Protein AF-A0A524HII3-F1 (afdb_monomer)

pLDDT: mean 96.44, std 5.39, range [59.09, 98.88]

Foldseek 3Di:
DDQDDPLVNLQVVLVVVVVVLVVVLVVCVVVVNQLSNQVSQAVNQVSCVPRVVQEDPLQVLLQVLLVVQAFSHKHDDDRGPDDDMDTHGDPVSVVVSQVRSQVSSCVVPVHGDDDDDDDDDDDDDDDDDD

Solvent-accessible surface area (backbone atoms only — not comparable to full-atom values): 7474 Å² total; per-residue (Å²): 135,88,81,63,59,83,66,56,42,36,39,50,49,31,56,57,50,49,56,52,48,51,53,53,38,52,54,24,54,76,70,68,34,56,58,62,30,12,49,51,33,39,52,49,35,52,33,34,39,78,30,54,65,31,53,38,74,69,48,54,49,53,28,52,40,37,36,75,63,57,26,45,12,17,22,71,45,84,89,43,68,51,91,46,66,49,68,47,57,59,76,94,47,43,74,62,34,53,54,52,37,33,47,59,42,26,77,77,67,76,46,72,73,91,83,79,91,84,75,96,71,84,76,94,73,88,83,78,85,127

Mean predicted aligned error: 3.37 Å

Structure (mmCIF, N/CA/C/O backbone):
data_AF-A0A524HII3-F1
#
_entry.id   AF-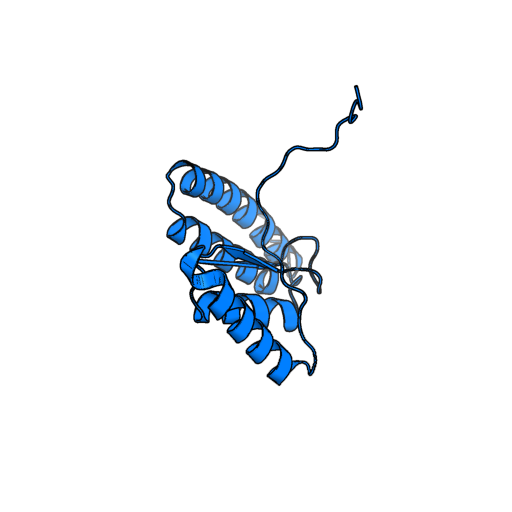A0A524HII3-F1
#
loop_
_atom_site.group_PDB
_atom_site.id
_atom_site.type_symbol
_atom_site.label_atom_id
_atom_site.label_alt_id
_atom_site.label_comp_id
_atom_site.label_asym_id
_atom_site.label_entity_id
_atom_site.label_seq_id
_atom_site.pdbx_PDB_ins_code
_atom_site.Cartn_x
_atom_site.Cartn_y
_atom_site.Cartn_z
_atom_site.occupancy
_atom_site.B_iso_or_equiv
_atom_site.auth_seq_id
_atom_site.auth_comp_id
_atom_site.auth_asym_id
_atom_site.auth_atom_id
_atom_site.pdbx_PDB_model_num
ATOM 1 N N . MET A 1 1 ? 18.397 4.681 -28.638 1.00 59.09 1 MET A N 1
ATOM 2 C CA . MET A 1 1 ? 18.039 4.512 -27.211 1.00 59.09 1 MET A CA 1
ATOM 3 C C . MET A 1 1 ? 17.969 3.016 -26.923 1.00 59.09 1 MET A C 1
ATOM 5 O O . MET A 1 1 ? 17.272 2.325 -27.653 1.00 59.09 1 MET A O 1
ATOM 9 N N . ARG A 1 2 ? 18.759 2.487 -25.979 1.00 79.44 2 ARG A N 1
ATOM 10 C CA . ARG A 1 2 ? 18.833 1.037 -25.709 1.00 79.44 2 ARG A CA 1
ATOM 11 C C . ARG A 1 2 ? 17.748 0.668 -24.692 1.00 79.44 2 ARG A C 1
ATOM 13 O O . ARG A 1 2 ? 17.728 1.237 -23.607 1.00 79.44 2 ARG A O 1
ATOM 20 N N . VAL A 1 3 ? 16.836 -0.233 -25.054 1.00 86.00 3 VAL A N 1
ATOM 21 C CA . VAL A 1 3 ? 15.764 -0.713 -24.165 1.00 86.00 3 VAL A CA 1
ATOM 22 C C . VAL A 1 3 ? 16.325 -1.817 -23.269 1.00 86.00 3 VAL A C 1
ATOM 24 O O . VAL A 1 3 ? 17.008 -2.718 -23.756 1.00 86.00 3 VAL A O 1
ATOM 27 N N . LEU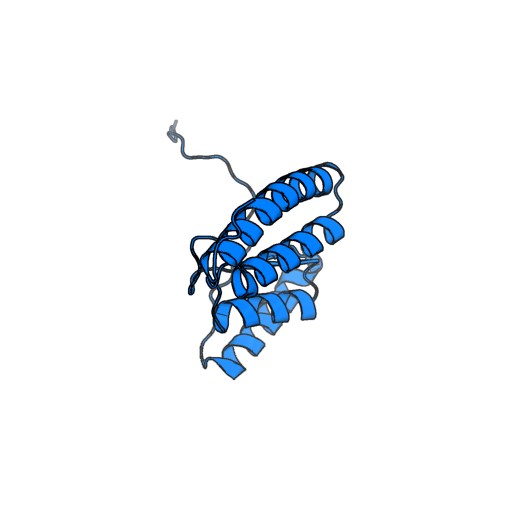 A 1 4 ? 16.070 -1.738 -21.961 1.00 94.44 4 LEU A N 1
ATOM 28 C CA . LEU A 1 4 ? 16.446 -2.797 -21.022 1.00 94.44 4 LEU A CA 1
ATOM 29 C C . LEU A 1 4 ? 15.561 -4.039 -21.244 1.00 94.44 4 LEU A C 1
ATOM 31 O O . LEU A 1 4 ? 14.356 -3.889 -21.451 1.00 94.44 4 LEU A O 1
ATOM 35 N N . PRO A 1 5 ? 16.108 -5.265 -21.180 1.00 96.06 5 PRO A N 1
ATOM 36 C CA . PRO A 1 5 ? 15.288 -6.470 -21.226 1.00 96.06 5 PRO A CA 1
ATOM 37 C C . PRO A 1 5 ? 14.496 -6.650 -19.922 1.00 96.06 5 PRO A C 1
ATOM 39 O O . PRO A 1 5 ? 14.834 -6.078 -18.882 1.00 96.06 5 PRO A O 1
ATOM 42 N N . ALA A 1 6 ? 13.448 -7.474 -19.963 1.00 93.56 6 ALA A N 1
ATOM 43 C CA . ALA A 1 6 ? 12.774 -7.925 -18.749 1.00 93.56 6 ALA A CA 1
ATOM 44 C C . ALA A 1 6 ? 13.726 -8.797 -17.892 1.00 93.56 6 ALA A C 1
ATOM 46 O O . ALA A 1 6 ? 14.566 -9.501 -18.454 1.00 93.56 6 ALA A O 1
ATOM 47 N N . PRO A 1 7 ? 13.619 -8.759 -16.549 1.00 95.62 7 PRO A N 1
ATOM 48 C CA . PRO A 1 7 ? 12.644 -7.990 -15.769 1.00 95.62 7 PRO A CA 1
ATOM 49 C C . PRO A 1 7 ? 13.039 -6.519 -15.548 1.00 95.62 7 PRO A C 1
ATOM 51 O O . PRO A 1 7 ? 12.235 -5.746 -15.034 1.00 95.62 7 PRO A O 1
ATOM 54 N N . TRP A 1 8 ? 14.246 -6.098 -15.935 1.00 97.19 8 TRP A N 1
ATOM 55 C CA . TRP A 1 8 ? 14.806 -4.784 -15.593 1.00 97.19 8 TRP A CA 1
ATOM 56 C C . TRP A 1 8 ? 13.986 -3.604 -16.117 1.00 97.19 8 TRP A C 1
ATOM 58 O O . TRP A 1 8 ? 13.805 -2.626 -15.396 1.00 97.19 8 TRP A O 1
ATOM 68 N N . SER A 1 9 ? 13.431 -3.700 -17.326 1.00 97.06 9 SER A N 1
ATOM 69 C CA . SER A 1 9 ? 12.524 -2.669 -17.852 1.00 97.06 9 SER A CA 1
ATOM 70 C C . SER A 1 9 ? 11.263 -2.486 -17.005 1.00 97.06 9 SER A C 1
ATOM 72 O O . SER A 1 9 ? 10.837 -1.351 -16.796 1.00 97.06 9 SER A O 1
ATOM 74 N N . LEU A 1 10 ? 10.698 -3.571 -16.470 1.00 97.88 10 LEU A N 1
ATOM 75 C CA . LEU A 1 10 ? 9.538 -3.521 -15.576 1.00 97.88 10 LEU A CA 1
ATOM 76 C C . LEU A 1 10 ? 9.913 -2.907 -14.225 1.00 97.88 10 LEU A C 1
ATOM 78 O O . LEU A 1 10 ? 9.208 -2.027 -13.737 1.00 97.88 10 LEU A O 1
ATOM 82 N N . ARG A 1 11 ? 11.071 -3.286 -13.665 1.00 97.62 11 ARG A N 1
ATOM 83 C CA . ARG A 1 11 ? 11.562 -2.700 -12.406 1.00 97.62 11 ARG A CA 1
ATOM 84 C C . ARG A 1 11 ? 11.786 -1.192 -12.538 1.00 97.62 11 ARG A C 1
ATOM 86 O O . ARG A 1 11 ? 11.377 -0.436 -11.663 1.00 97.62 11 ARG A O 1
ATOM 93 N N . VAL A 1 12 ? 12.366 -0.739 -13.652 1.00 97.62 12 VAL A N 1
ATOM 94 C CA . VAL A 1 12 ? 12.533 0.697 -13.934 1.00 97.62 12 VAL A CA 1
ATOM 95 C C . VAL A 1 12 ? 11.181 1.392 -14.100 1.00 97.62 12 VAL A C 1
ATOM 97 O O . VAL A 1 12 ? 10.990 2.468 -13.533 1.00 97.62 12 VAL A O 1
ATOM 100 N N . ARG A 1 13 ? 10.226 0.777 -14.815 1.00 97.62 13 ARG A N 1
ATOM 101 C CA . ARG A 1 13 ? 8.862 1.314 -14.942 1.00 97.62 13 ARG A CA 1
ATOM 102 C C . ARG A 1 13 ? 8.216 1.520 -13.574 1.00 97.62 13 ARG A C 1
ATOM 104 O O . ARG A 1 13 ? 7.692 2.605 -13.336 1.00 97.62 13 ARG A O 1
ATOM 111 N N . HIS A 1 14 ? 8.308 0.531 -12.680 1.00 98.25 14 HIS A N 1
ATOM 112 C CA . HIS A 1 14 ? 7.815 0.654 -11.310 1.00 98.25 14 HIS A CA 1
ATOM 113 C C . HIS A 1 14 ? 8.436 1.856 -10.601 1.00 98.25 14 HIS A C 1
ATOM 115 O O . HIS A 1 14 ? 7.703 2.725 -10.152 1.00 98.25 14 HIS A O 1
ATOM 121 N N . VAL A 1 15 ? 9.769 1.945 -10.541 1.00 98.25 15 VAL A N 1
ATOM 122 C CA . VAL A 1 15 ? 10.471 2.999 -9.784 1.00 98.25 15 VAL A CA 1
ATOM 123 C C . VAL A 1 15 ? 10.106 4.401 -10.282 1.00 98.25 15 VAL A C 1
ATOM 125 O O . VAL A 1 15 ? 9.828 5.299 -9.482 1.00 98.25 15 VAL A O 1
ATOM 128 N N . VAL A 1 16 ? 10.070 4.596 -11.602 1.00 98.31 16 VAL A N 1
ATOM 129 C CA . VAL A 1 16 ? 9.709 5.889 -12.202 1.00 98.31 16 VAL A CA 1
ATOM 130 C C . VAL A 1 16 ? 8.248 6.233 -11.909 1.00 98.31 16 VAL A C 1
ATOM 132 O O . VAL A 1 16 ? 7.959 7.343 -11.456 1.00 98.31 16 VAL A O 1
ATOM 135 N N . ALA A 1 17 ? 7.331 5.286 -12.123 1.00 98.44 17 ALA A N 1
ATOM 136 C CA . ALA A 1 17 ? 5.908 5.505 -11.891 1.00 98.44 17 ALA A CA 1
ATOM 137 C C . ALA A 1 17 ? 5.588 5.700 -10.400 1.00 98.44 17 ALA A C 1
ATOM 139 O O . ALA A 1 17 ? 4.778 6.554 -10.058 1.00 98.44 17 ALA A O 1
ATOM 140 N N . GLU A 1 18 ? 6.264 4.980 -9.504 1.00 98.56 18 GLU A N 1
ATOM 141 C CA . GLU A 1 18 ? 6.091 5.101 -8.055 1.00 98.56 18 GLU A CA 1
ATOM 142 C C . GLU A 1 18 ? 6.575 6.463 -7.552 1.00 98.56 18 GLU A C 1
ATOM 144 O O . GLU A 1 18 ? 5.918 7.089 -6.720 1.00 98.56 18 GLU A O 1
ATOM 149 N N . THR A 1 19 ? 7.669 6.985 -8.115 1.00 98.62 19 THR A N 1
ATOM 150 C CA . THR A 1 19 ? 8.142 8.346 -7.817 1.00 98.62 19 THR A CA 1
ATOM 151 C C . THR A 1 19 ? 7.095 9.395 -8.208 1.00 98.62 19 THR A C 1
ATOM 153 O O . THR A 1 19 ? 6.845 10.335 -7.452 1.00 98.62 19 THR A O 1
ATOM 156 N N . ALA A 1 20 ? 6.455 9.241 -9.371 1.00 98.62 20 ALA A N 1
ATOM 157 C CA . ALA A 1 20 ? 5.376 10.129 -9.803 1.00 98.62 20 ALA A CA 1
ATOM 158 C C . ALA A 1 20 ? 4.119 9.979 -8.925 1.00 98.62 20 ALA A C 1
ATOM 160 O O . ALA A 1 20 ? 3.598 10.981 -8.434 1.00 98.62 20 ALA A O 1
ATOM 161 N N . ARG A 1 21 ? 3.685 8.742 -8.648 1.00 98.62 21 ARG A N 1
ATOM 162 C CA . ARG A 1 21 ? 2.561 8.448 -7.745 1.00 98.62 21 ARG A CA 1
ATOM 163 C C . ARG A 1 21 ? 2.773 9.010 -6.349 1.00 98.62 21 ARG A C 1
ATOM 165 O O . ARG A 1 21 ? 1.826 9.518 -5.770 1.00 98.62 21 ARG A O 1
ATOM 172 N N . THR A 1 22 ? 3.996 8.973 -5.823 1.00 98.62 22 THR A N 1
ATOM 173 C CA . THR A 1 22 ? 4.314 9.531 -4.499 1.00 98.62 22 THR A CA 1
ATOM 174 C C . THR A 1 22 ? 4.062 11.038 -4.451 1.00 98.62 22 THR A C 1
ATOM 176 O O . THR A 1 22 ? 3.492 11.531 -3.480 1.00 98.62 22 THR A O 1
ATOM 179 N N . ARG A 1 23 ? 4.431 11.775 -5.509 1.00 98.69 23 ARG A N 1
ATOM 180 C CA . ARG A 1 23 ? 4.138 13.216 -5.599 1.00 98.69 23 ARG A CA 1
ATOM 181 C C . ARG A 1 23 ? 2.636 13.472 -5.653 1.00 98.69 23 ARG A C 1
ATOM 183 O O . ARG A 1 23 ? 2.127 14.261 -4.86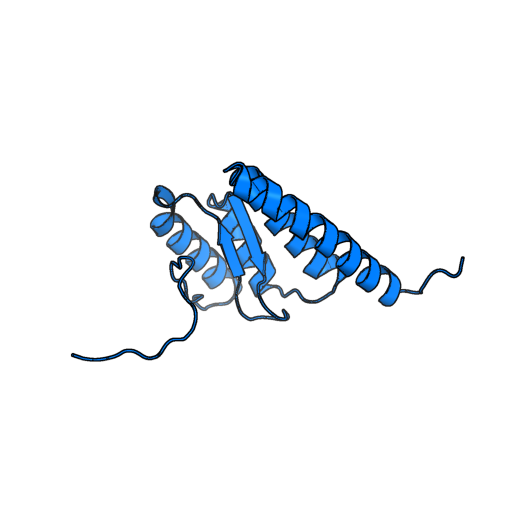7 1.00 98.69 23 ARG A O 1
ATOM 190 N N . LEU A 1 24 ? 1.927 12.734 -6.505 1.00 98.62 24 LEU A N 1
ATOM 191 C CA . LEU A 1 24 ? 0.478 12.862 -6.622 1.00 98.62 24 LEU A CA 1
ATOM 192 C C . LEU A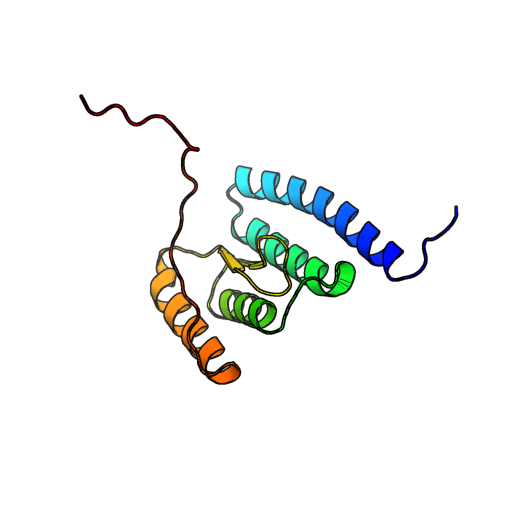 1 24 ? -0.237 12.479 -5.316 1.00 98.62 24 LEU A C 1
ATOM 194 O O . LEU A 1 24 ? -1.188 13.137 -4.919 1.00 98.62 24 LEU A O 1
ATOM 198 N N . ALA A 1 25 ? 0.242 11.461 -4.600 1.00 98.62 25 ALA A N 1
ATOM 199 C CA . ALA A 1 25 ? -0.292 11.070 -3.300 1.00 98.62 25 ALA A CA 1
ATOM 200 C C . ALA A 1 25 ? -0.144 12.196 -2.266 1.00 98.62 25 ALA A C 1
ATOM 202 O O . ALA A 1 25 ? -1.085 12.458 -1.519 1.00 98.62 25 ALA A O 1
ATOM 203 N N . ALA A 1 26 ? 0.993 12.900 -2.258 1.00 98.62 26 ALA A N 1
ATOM 204 C CA . ALA A 1 26 ? 1.190 14.068 -1.402 1.00 98.62 26 ALA A CA 1
ATOM 205 C C . ALA A 1 26 ? 0.217 15.210 -1.751 1.00 98.62 26 ALA A C 1
ATOM 207 O O . ALA A 1 26 ? -0.361 15.810 -0.848 1.00 98.62 26 ALA A O 1
ATOM 208 N N . GLU A 1 27 ? -0.019 15.469 -3.041 1.00 98.69 27 GLU A N 1
ATOM 209 C CA . GLU A 1 27 ? -1.002 16.464 -3.499 1.00 98.69 27 GLU A CA 1
ATOM 210 C C . GLU A 1 27 ? -2.429 16.106 -3.054 1.00 98.69 27 GLU A C 1
ATOM 212 O O . GLU A 1 27 ? -3.143 16.953 -2.518 1.00 98.69 27 GLU A O 1
ATOM 217 N N . ARG A 1 28 ? -2.838 14.839 -3.214 1.00 98.56 28 ARG A N 1
ATOM 218 C CA . ARG A 1 28 ? -4.163 14.348 -2.789 1.00 98.56 28 ARG A CA 1
ATOM 219 C C . ARG A 1 28 ? -4.346 14.450 -1.283 1.00 98.56 28 ARG A C 1
ATOM 221 O O . ARG A 1 28 ? -5.383 14.923 -0.824 1.00 98.56 28 ARG A O 1
ATOM 228 N N . LEU A 1 29 ? -3.323 14.062 -0.523 1.00 97.94 29 LEU A N 1
ATOM 229 C CA . LEU A 1 29 ? -3.333 14.172 0.930 1.00 97.94 29 LEU A CA 1
ATOM 230 C C . LEU A 1 29 ? -3.465 15.634 1.378 1.00 97.94 29 LEU A C 1
ATOM 232 O O . LEU A 1 29 ? -4.295 15.928 2.233 1.00 97.94 29 LEU A O 1
ATOM 236 N N . ALA A 1 30 ? -2.704 16.551 0.774 1.00 98.38 30 ALA A N 1
ATOM 237 C CA . ALA A 1 30 ? -2.776 17.980 1.083 1.00 98.38 30 ALA A CA 1
ATOM 238 C C . ALA A 1 30 ? -4.148 18.595 0.750 1.00 98.38 30 ALA A C 1
ATOM 240 O O . ALA A 1 30 ? -4.593 19.512 1.436 1.00 98.38 30 ALA A O 1
ATOM 241 N N . ALA A 1 31 ? -4.831 18.073 -0.271 1.00 98.44 31 ALA A N 1
ATOM 242 C CA . ALA A 1 31 ? -6.178 18.489 -0.655 1.00 98.44 31 ALA A CA 1
ATOM 243 C C . ALA A 1 31 ? -7.304 17.833 0.174 1.00 98.44 31 ALA A C 1
ATOM 245 O O . ALA A 1 31 ? -8.472 18.148 -0.043 1.00 98.44 31 ALA A O 1
ATOM 246 N N . GLY A 1 32 ? -6.989 16.908 1.090 1.00 98.06 32 GLY A N 1
ATOM 247 C CA . GLY A 1 32 ? -7.994 16.129 1.825 1.00 98.06 32 GLY A CA 1
ATOM 248 C C . GLY A 1 32 ? -8.737 15.089 0.971 1.00 98.06 32 GLY A C 1
ATOM 249 O O . GLY A 1 32 ? -9.758 14.554 1.399 1.00 98.06 32 GLY A O 1
ATOM 250 N N . ASP A 1 33 ? -8.234 14.776 -0.226 1.00 98.50 33 ASP A N 1
ATOM 251 C CA . ASP A 1 33 ? -8.823 13.810 -1.159 1.00 98.50 33 ASP A CA 1
ATOM 252 C C . ASP A 1 33 ? -8.401 12.376 -0.795 1.00 98.50 33 ASP A C 1
ATOM 254 O O . ASP A 1 33 ? -7.534 11.763 -1.426 1.00 98.50 33 ASP A O 1
ATOM 258 N N . LEU A 1 34 ? -9.002 11.842 0.273 1.00 97.88 34 LEU A N 1
ATOM 259 C CA . LEU A 1 34 ? -8.738 10.483 0.758 1.00 97.88 34 LEU A CA 1
ATOM 260 C C . LEU A 1 34 ? -9.152 9.382 -0.242 1.00 97.88 34 LEU A C 1
ATOM 262 O O . LEU A 1 34 ? -8.375 8.438 -0.408 1.00 97.88 34 LEU A O 1
ATOM 266 N N . PRO A 1 35 ? -10.289 9.479 -0.965 1.00 98.19 35 PRO A N 1
ATOM 267 C CA . PRO A 1 35 ? -10.614 8.543 -2.047 1.00 98.19 35 PRO A CA 1
ATOM 268 C C . PRO A 1 35 ? -9.575 8.540 -3.179 1.00 98.19 35 PRO A C 1
ATOM 270 O O . PRO A 1 35 ? -9.164 7.475 -3.654 1.00 98.19 35 PRO A O 1
ATOM 273 N N . GLY A 1 36 ? -9.108 9.723 -3.591 1.00 98.56 36 GLY A N 1
ATOM 274 C CA . GLY A 1 36 ? -8.061 9.867 -4.597 1.00 98.56 36 GLY A CA 1
ATOM 275 C C . GLY A 1 36 ? -6.722 9.299 -4.128 1.00 98.56 36 GLY A C 1
ATOM 276 O O . GLY A 1 36 ? -6.077 8.558 -4.870 1.00 98.56 36 GLY A O 1
ATOM 277 N N . LEU A 1 37 ? -6.330 9.562 -2.876 1.00 98.75 37 LEU A N 1
ATOM 278 C CA . LEU A 1 37 ? -5.153 8.945 -2.260 1.00 98.75 37 LEU A CA 1
ATOM 279 C C . 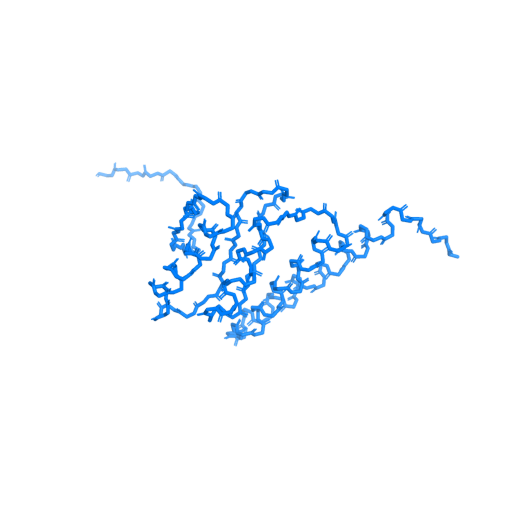LEU A 1 37 ? -5.271 7.414 -2.226 1.00 98.75 37 LEU A C 1
ATOM 281 O O . LEU A 1 37 ? -4.337 6.716 -2.617 1.00 98.75 37 LEU A O 1
ATOM 285 N N . GLY A 1 38 ? -6.423 6.888 -1.809 1.00 98.69 38 GLY A N 1
ATOM 286 C CA . GLY A 1 38 ? -6.692 5.453 -1.763 1.00 98.69 38 GLY A CA 1
ATOM 287 C C . GLY A 1 38 ? -6.529 4.771 -3.124 1.00 98.69 38 GLY A C 1
ATOM 288 O O . GLY A 1 38 ? -5.868 3.735 -3.230 1.00 98.69 38 GLY A O 1
ATOM 289 N N . SER A 1 39 ? -7.016 5.405 -4.190 1.00 98.62 39 SER A N 1
ATOM 290 C CA . SER A 1 39 ? -6.849 4.904 -5.560 1.00 98.62 39 SER A CA 1
ATOM 291 C C . SER A 1 39 ? -5.370 4.747 -5.949 1.00 98.62 39 SER A C 1
ATOM 293 O O . SER A 1 39 ? -4.993 3.744 -6.560 1.00 98.62 39 SER A O 1
ATOM 295 N N . LEU A 1 40 ? -4.509 5.682 -5.529 1.00 98.81 40 LEU A N 1
ATOM 296 C CA . LEU A 1 40 ? -3.062 5.621 -5.773 1.00 98.81 40 LEU A CA 1
ATOM 297 C C . LEU A 1 40 ? -2.369 4.522 -4.962 1.00 98.81 40 LEU A C 1
ATOM 299 O O . LEU A 1 40 ? -1.416 3.921 -5.457 1.00 98.81 40 LEU A O 1
ATOM 303 N N . LEU A 1 41 ? -2.843 4.227 -3.745 1.00 98.81 41 LEU A N 1
ATOM 304 C CA . LEU A 1 41 ? -2.334 3.102 -2.952 1.00 98.81 41 LEU A CA 1
ATOM 305 C C . LEU A 1 41 ? -2.559 1.777 -3.692 1.00 98.81 41 LEU A C 1
ATOM 307 O O . LEU A 1 41 ? -1.620 0.993 -3.851 1.00 98.81 41 LEU A O 1
ATOM 311 N N . VAL A 1 42 ? -3.772 1.569 -4.210 1.00 98.88 42 VAL A N 1
ATOM 312 C CA . VAL A 1 42 ? -4.127 0.357 -4.965 1.00 98.88 42 VAL A CA 1
ATOM 313 C C . VAL A 1 42 ? -3.330 0.267 -6.269 1.00 98.88 42 VAL A C 1
ATOM 315 O O . VAL A 1 42 ? -2.841 -0.808 -6.619 1.00 98.88 42 VAL A O 1
ATOM 318 N N . GLU A 1 43 ? -3.145 1.380 -6.984 1.00 98.69 43 GLU A N 1
ATOM 319 C CA . GLU A 1 43 ? -2.299 1.416 -8.185 1.00 98.69 43 GLU A CA 1
ATOM 320 C C . GLU A 1 43 ? -0.835 1.070 -7.867 1.00 98.69 43 GLU A C 1
ATOM 322 O O . GLU A 1 43 ? -0.224 0.245 -8.553 1.00 98.69 43 GLU A O 1
ATOM 327 N N . GLY A 1 44 ? -0.286 1.642 -6.791 1.00 98.62 44 GLY A N 1
ATOM 328 C CA . GLY A 1 44 ? 1.060 1.335 -6.310 1.00 98.62 44 GLY A CA 1
ATOM 329 C C . GLY A 1 44 ? 1.219 -0.144 -5.958 1.00 98.62 44 GLY A C 1
ATOM 330 O O . GLY A 1 44 ? 2.191 -0.771 -6.372 1.00 98.62 44 GLY A O 1
ATOM 331 N N . HIS A 1 45 ? 0.235 -0.742 -5.279 1.00 98.75 45 HIS A N 1
ATOM 332 C CA . HIS A 1 45 ? 0.241 -2.172 -4.966 1.00 98.75 45 HIS A CA 1
ATOM 333 C C . HIS A 1 45 ? 0.198 -3.059 -6.217 1.00 98.75 45 HIS A C 1
ATOM 335 O O . HIS A 1 45 ? 1.005 -3.981 -6.340 1.00 98.75 45 HIS A O 1
ATOM 341 N N . ARG A 1 46 ? -0.655 -2.739 -7.200 1.00 98.69 46 ARG A N 1
ATOM 342 C CA . ARG A 1 46 ? -0.664 -3.445 -8.494 1.00 98.69 46 ARG A CA 1
ATOM 343 C C . ARG A 1 46 ? 0.694 -3.364 -9.188 1.00 98.69 46 ARG A C 1
ATOM 345 O O . ARG A 1 46 ? 1.155 -4.359 -9.738 1.00 98.69 46 ARG A O 1
ATOM 352 N N . SER A 1 47 ? 1.355 -2.207 -9.132 1.00 98.62 47 SER A N 1
ATOM 353 C CA . SER A 1 47 ? 2.706 -2.036 -9.676 1.00 98.62 47 SER A CA 1
ATOM 354 C C . SER A 1 47 ? 3.752 -2.841 -8.887 1.00 98.62 47 SER A C 1
ATOM 356 O O . SER A 1 47 ? 4.626 -3.447 -9.501 1.00 98.62 47 SER A O 1
ATOM 358 N N . LEU A 1 48 ? 3.650 -2.937 -7.556 1.00 98.56 48 LEU A N 1
ATOM 359 C CA . LEU A 1 48 ? 4.524 -3.803 -6.750 1.00 98.56 48 LEU A CA 1
ATOM 360 C C . LEU A 1 48 ? 4.409 -5.278 -7.162 1.00 98.56 48 LEU A C 1
ATOM 362 O O . LEU A 1 48 ? 5.425 -5.962 -7.256 1.00 98.56 48 LEU A O 1
ATOM 366 N N . GLY A 1 49 ? 3.204 -5.762 -7.466 1.00 98.06 49 GLY A N 1
ATOM 367 C CA . GLY A 1 49 ? 2.988 -7.118 -7.978 1.00 98.06 49 GLY A CA 1
ATOM 368 C C . GLY A 1 49 ? 3.465 -7.295 -9.422 1.00 98.06 49 GLY A C 1
ATOM 369 O O . GLY A 1 49 ? 4.377 -8.076 -9.690 1.00 98.06 49 GLY A O 1
ATOM 370 N N . ALA A 1 50 ? 2.873 -6.548 -10.355 1.00 97.94 50 ALA A N 1
ATOM 371 C CA . ALA A 1 50 ? 3.070 -6.745 -11.791 1.00 97.94 50 ALA A CA 1
ATOM 372 C C . ALA A 1 50 ? 4.439 -6.260 -12.293 1.00 97.94 50 ALA A C 1
ATOM 374 O O . ALA A 1 50 ? 5.082 -6.929 -13.104 1.00 97.94 50 ALA A O 1
ATOM 375 N N . ASP A 1 51 ? 4.901 -5.106 -11.805 1.00 98.19 51 ASP A N 1
ATOM 376 C CA . ASP A 1 51 ? 6.105 -4.455 -12.322 1.00 98.19 51 ASP A CA 1
ATOM 377 C C . ASP A 1 51 ? 7.323 -4.715 -11.454 1.00 98.19 51 ASP A C 1
ATOM 379 O O . ASP A 1 51 ? 8.412 -4.871 -12.003 1.00 98.19 51 ASP A O 1
ATOM 383 N N . TYR A 1 52 ? 7.166 -4.778 -10.128 1.00 98.19 52 TYR A N 1
ATOM 384 C CA . TYR A 1 52 ? 8.272 -4.978 -9.1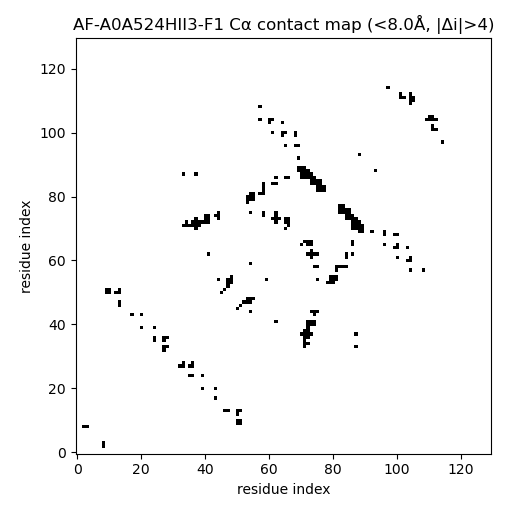85 1.00 98.19 52 TYR A CA 1
ATOM 385 C C . TYR A 1 52 ? 8.426 -6.423 -8.692 1.00 98.19 52 TYR A C 1
ATOM 387 O O . TYR A 1 52 ? 9.520 -6.820 -8.295 1.00 98.19 52 TYR A O 1
ATOM 395 N N . GLY A 1 53 ? 7.383 -7.248 -8.813 1.00 97.81 53 GLY A N 1
ATOM 396 C CA . GLY A 1 53 ? 7.399 -8.654 -8.411 1.00 97.81 53 GLY A CA 1
ATOM 397 C C . GLY A 1 53 ? 7.646 -8.876 -6.919 1.00 97.81 53 GLY A C 1
ATOM 398 O O . GLY A 1 53 ? 8.256 -9.885 -6.570 1.00 97.81 53 GLY A O 1
ATOM 399 N N . SER A 1 54 ? 7.225 -7.938 -6.065 1.00 97.88 54 SER A N 1
ATOM 400 C CA . SER A 1 54 ? 7.426 -7.988 -4.610 1.00 97.88 54 SER A CA 1
ATOM 401 C C . SER A 1 54 ? 6.148 -8.204 -3.803 1.00 97.88 54 SER A C 1
ATOM 403 O O . SER A 1 54 ? 6.169 -8.045 -2.585 1.00 97.88 54 SER A O 1
ATOM 405 N N . SER A 1 55 ? 5.027 -8.541 -4.444 1.00 98.19 55 SER A N 1
ATOM 406 C CA . SER A 1 55 ? 3.807 -8.920 -3.718 1.00 98.19 55 SER A CA 1
ATOM 407 C C . SER A 1 55 ? 3.803 -10.402 -3.321 1.00 98.19 55 SER A C 1
ATOM 409 O O . SER A 1 55 ? 4.726 -11.154 -3.642 1.00 98.19 55 SER A O 1
ATOM 411 N N . CYS A 1 56 ? 2.760 -10.819 -2.608 1.00 98.25 56 CYS A N 1
ATOM 412 C CA . CYS A 1 56 ? 2.446 -12.212 -2.307 1.00 98.25 56 CYS A CA 1
ATOM 413 C C . CYS A 1 56 ? 0.927 -12.389 -2.163 1.00 98.25 56 CYS A C 1
ATOM 415 O O . CYS A 1 56 ? 0.208 -11.409 -1.962 1.00 98.25 56 CYS A O 1
ATOM 417 N N . ALA A 1 57 ? 0.451 -13.637 -2.210 1.00 98.44 57 ALA A N 1
ATOM 418 C CA . ALA A 1 57 ? -0.978 -13.948 -2.164 1.00 98.44 57 ALA A CA 1
ATOM 419 C C . ALA A 1 57 ? -1.665 -13.397 -0.902 1.00 98.44 57 ALA A C 1
ATOM 421 O O . ALA A 1 57 ? -2.796 -12.922 -0.968 1.00 98.44 57 ALA A O 1
ATOM 422 N N . GLU A 1 58 ? -0.979 -13.419 0.244 1.00 98.56 58 GLU A N 1
ATOM 423 C CA . GLU A 1 58 ? -1.482 -12.846 1.492 1.00 98.56 58 GLU A CA 1
ATOM 424 C C . GLU A 1 58 ? -1.694 -11.334 1.387 1.00 98.56 58 GLU A C 1
ATOM 426 O O . GLU A 1 58 ? -2.734 -10.829 1.805 1.00 98.56 58 GLU A O 1
ATOM 431 N N . ALA A 1 59 ? -0.721 -10.606 0.834 1.00 98.56 59 ALA A N 1
ATOM 432 C CA . ALA A 1 59 ? -0.814 -9.158 0.682 1.00 98.56 59 ALA A CA 1
ATOM 433 C C . ALA A 1 59 ? -1.879 -8.773 -0.354 1.00 98.56 59 ALA A C 1
ATOM 435 O O . ALA A 1 59 ? -2.651 -7.848 -0.105 1.00 98.56 59 ALA A O 1
ATOM 436 N N . ASP A 1 60 ? -1.949 -9.508 -1.466 1.00 98.69 60 ASP A N 1
ATOM 437 C CA . ASP A 1 60 ? -2.942 -9.297 -2.521 1.00 98.69 60 ASP A CA 1
ATOM 438 C C . ASP A 1 60 ? -4.367 -9.474 -1.968 1.00 98.69 60 ASP A C 1
ATOM 440 O O . ASP A 1 60 ? -5.218 -8.602 -2.162 1.00 98.69 60 ASP A O 1
ATOM 444 N N . LEU A 1 61 ? -4.608 -10.542 -1.190 1.00 98.75 61 LEU A N 1
ATOM 445 C CA . LEU A 1 61 ? -5.902 -10.780 -0.547 1.00 98.75 61 LEU A CA 1
ATOM 446 C C . LEU A 1 61 ? -6.255 -9.675 0.452 1.00 98.75 61 LEU A C 1
ATOM 448 O O . LEU A 1 61 ? -7.384 -9.190 0.453 1.00 98.75 61 LEU A O 1
ATOM 452 N N . LEU A 1 62 ? -5.307 -9.266 1.301 1.00 98.69 62 LEU A N 1
ATOM 453 C CA . LEU A 1 62 ? -5.548 -8.204 2.280 1.00 98.69 62 LEU A CA 1
ATOM 454 C C . LEU A 1 62 ? -5.897 -6.879 1.596 1.00 98.69 62 LEU A C 1
ATOM 456 O O . LEU A 1 62 ? -6.797 -6.180 2.061 1.00 98.69 62 LEU A O 1
ATOM 460 N N . VAL A 1 63 ? -5.225 -6.532 0.493 1.00 98.75 63 VAL A N 1
ATOM 461 C CA . VAL A 1 63 ? -5.531 -5.316 -0.272 1.00 98.75 63 VAL A CA 1
ATOM 462 C C . VAL A 1 63 ? -6.907 -5.404 -0.923 1.00 98.75 63 VAL A C 1
ATOM 464 O O . VAL A 1 63 ? -7.703 -4.476 -0.776 1.00 98.75 63 VAL A O 1
ATOM 467 N N . GLU A 1 64 ? -7.208 -6.507 -1.609 1.00 98.69 64 GLU A N 1
ATOM 468 C CA . GLU A 1 64 ? -8.498 -6.694 -2.276 1.00 98.69 64 GLU A CA 1
ATOM 469 C C . GLU A 1 64 ? -9.656 -6.676 -1.274 1.00 98.69 64 GLU A C 1
ATOM 471 O O . GLU A 1 64 ? -10.619 -5.928 -1.452 1.00 98.69 64 GLU A O 1
ATOM 476 N N . SER A 1 65 ? -9.541 -7.459 -0.200 1.00 98.62 65 SER A N 1
ATOM 477 C CA . SER A 1 65 ? -10.556 -7.563 0.846 1.00 98.62 65 SER A CA 1
ATOM 478 C C . SER A 1 65 ? -10.777 -6.217 1.543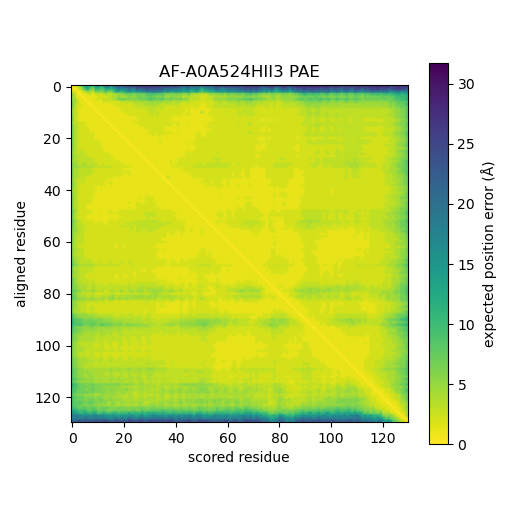 1.00 98.62 65 SER A C 1
ATOM 480 O O . SER A 1 65 ? -11.917 -5.779 1.693 1.00 98.62 65 SER A O 1
ATOM 482 N N . SER A 1 66 ? -9.705 -5.479 1.859 1.00 98.56 66 SER A N 1
ATOM 483 C CA . SER A 1 66 ? -9.826 -4.143 2.463 1.00 98.56 66 SER A CA 1
ATOM 484 C C . SER A 1 66 ? -10.629 -3.182 1.582 1.00 98.56 66 SER A C 1
ATOM 486 O O . SER A 1 66 ? -11.511 -2.481 2.076 1.00 98.56 66 SER A O 1
ATOM 488 N N . VAL A 1 67 ? -10.357 -3.148 0.272 1.00 98.56 67 VAL A N 1
ATOM 489 C CA . VAL A 1 67 ? -11.091 -2.290 -0.675 1.00 98.56 67 VAL A CA 1
ATOM 490 C C . VAL A 1 67 ? -12.542 -2.748 -0.818 1.00 98.56 67 VAL A C 1
ATOM 492 O O . VAL A 1 67 ? -13.452 -1.921 -0.770 1.00 98.56 67 VAL A O 1
ATOM 495 N N . ARG A 1 68 ? -12.772 -4.061 -0.934 1.00 98.44 68 ARG A N 1
ATOM 496 C CA . ARG A 1 68 ? -14.112 -4.660 -1.027 1.00 98.44 68 ARG A CA 1
ATOM 497 C C . ARG A 1 68 ? -15.001 -4.267 0.156 1.00 98.44 68 ARG A C 1
ATOM 499 O O . ARG A 1 68 ? -16.172 -3.956 -0.048 1.00 98.44 68 ARG A O 1
ATOM 506 N N . HIS A 1 69 ? -14.436 -4.232 1.361 1.00 97.94 69 HIS A N 1
ATOM 507 C CA . HIS A 1 69 ? -15.165 -3.946 2.603 1.00 97.94 69 HIS A CA 1
ATOM 508 C C . HIS A 1 69 ? -15.222 -2.456 2.968 1.00 97.94 69 HIS A C 1
ATOM 510 O O . HIS A 1 69 ? -15.850 -2.074 3.956 1.00 97.94 69 HIS A O 1
ATOM 516 N N . GLY A 1 70 ? -14.658 -1.581 2.129 1.00 96.38 70 GLY A N 1
ATOM 517 C CA . GLY A 1 70 ? -14.910 -0.141 2.194 1.00 96.38 70 GLY A CA 1
ATOM 518 C C . GLY A 1 70 ? -13.709 0.742 2.519 1.00 96.38 70 GLY A C 1
ATOM 519 O O . GLY A 1 70 ? -13.924 1.914 2.836 1.00 96.38 70 GLY A O 1
ATOM 520 N N . ALA A 1 71 ? -12.477 0.233 2.414 1.00 98.12 71 ALA A N 1
ATOM 521 C CA . ALA A 1 71 ? -11.297 1.091 2.355 1.00 98.12 71 ALA A CA 1
ATOM 522 C C . ALA A 1 71 ? -11.368 1.973 1.102 1.00 98.12 71 ALA A C 1
ATOM 524 O O . ALA A 1 71 ? -11.728 1.505 0.022 1.00 98.12 71 ALA A O 1
ATOM 525 N N . TRP A 1 72 ? -10.934 3.227 1.212 1.00 98.44 72 TRP A N 1
ATOM 526 C CA . TRP A 1 72 ? -10.653 4.043 0.030 1.00 98.44 72 TRP A CA 1
ATOM 527 C C . TRP A 1 72 ? -9.509 3.445 -0.796 1.00 98.44 72 TRP A C 1
ATOM 529 O O . TRP A 1 72 ? -9.478 3.588 -2.016 1.00 98.44 72 TRP A O 1
ATOM 539 N N . GLY A 1 73 ? -8.566 2.770 -0.137 1.00 98.62 73 GLY A N 1
ATOM 540 C CA . GLY A 1 73 ? -7.494 2.031 -0.787 1.00 98.62 73 GLY A CA 1
ATOM 541 C C . GLY A 1 73 ? -6.616 1.286 0.203 1.00 98.62 73 GLY A C 1
ATOM 542 O O . GLY A 1 73 ? -6.597 1.601 1.391 1.00 98.62 73 GLY A O 1
ATOM 543 N N . ALA A 1 74 ? -5.865 0.309 -0.291 1.00 98.69 74 ALA A N 1
ATOM 544 C CA . ALA A 1 74 ? -4.922 -0.456 0.508 1.00 98.69 74 ALA A CA 1
ATOM 545 C C . ALA A 1 74 ? -3.671 -0.803 -0.301 1.00 98.69 74 ALA A C 1
ATOM 547 O O . ALA A 1 74 ? -3.678 -0.774 -1.534 1.00 98.69 74 ALA A O 1
ATOM 548 N N . ARG A 1 75 ? -2.575 -1.078 0.407 1.00 98.75 75 ARG A N 1
ATOM 549 C CA . ARG A 1 75 ? -1.253 -1.276 -0.186 1.00 98.75 75 ARG A CA 1
ATOM 550 C C . ARG A 1 75 ? -0.332 -2.084 0.724 1.00 98.75 75 ARG A C 1
ATOM 552 O O . ARG A 1 75 ? -0.248 -1.815 1.917 1.00 98.75 75 ARG A O 1
ATOM 559 N N . LEU A 1 76 ? 0.456 -2.976 0.130 1.00 98.50 76 LEU A N 1
ATOM 560 C CA . LEU A 1 76 ? 1.657 -3.547 0.751 1.00 98.50 76 LEU A CA 1
ATOM 561 C C . LEU A 1 76 ? 2.628 -2.442 1.213 1.00 98.50 76 LEU A C 1
ATOM 563 O O . LEU A 1 76 ? 2.983 -1.559 0.433 1.00 98.50 76 LEU A O 1
ATOM 567 N N . THR A 1 77 ? 3.104 -2.516 2.455 1.00 97.81 77 THR A N 1
ATOM 568 C CA . THR A 1 77 ? 4.119 -1.602 2.997 1.00 97.81 77 THR A CA 1
ATOM 569 C C . THR A 1 77 ? 5.392 -2.347 3.402 1.00 97.81 77 THR A C 1
ATOM 571 O O . THR A 1 77 ? 5.351 -3.503 3.820 1.00 97.81 77 THR A O 1
ATOM 574 N N . GLY A 1 78 ? 6.539 -1.676 3.287 1.00 96.56 78 GLY A N 1
ATOM 575 C CA . GLY A 1 78 ? 7.855 -2.276 3.502 1.00 96.56 78 GLY A CA 1
ATOM 576 C C . GLY A 1 78 ? 8.417 -2.945 2.245 1.00 96.56 78 GLY A C 1
ATOM 577 O O . GLY A 1 78 ? 8.150 -2.509 1.128 1.00 96.56 78 GLY A O 1
ATOM 578 N N . ALA A 1 79 ? 9.246 -3.973 2.440 1.00 96.00 79 ALA A N 1
ATOM 579 C CA . ALA A 1 79 ? 10.016 -4.596 1.361 1.00 96.00 79 ALA A CA 1
ATOM 580 C C . ALA A 1 79 ? 9.179 -5.478 0.416 1.00 96.00 79 ALA A C 1
ATOM 582 O O . ALA A 1 79 ? 9.512 -5.579 -0.763 1.00 96.00 79 ALA A O 1
ATOM 583 N N . GLY A 1 80 ? 8.108 -6.101 0.920 1.00 96.25 80 GLY A N 1
ATOM 584 C CA . GLY A 1 80 ? 7.308 -7.078 0.181 1.00 96.25 80 GLY A CA 1
ATOM 585 C C . GLY A 1 80 ? 7.616 -8.537 0.505 1.00 96.25 80 GLY A C 1
ATOM 586 O O . GLY A 1 80 ? 8.300 -8.826 1.484 1.00 96.25 80 GLY A O 1
ATOM 587 N N . TRP A 1 81 ? 7.071 -9.445 -0.314 1.00 97.19 81 TRP A N 1
ATOM 588 C CA . TRP A 1 81 ? 7.106 -10.908 -0.139 1.00 97.19 81 TRP A CA 1
ATOM 589 C C . TRP A 1 81 ? 6.555 -11.381 1.218 1.00 97.19 81 TRP A C 1
ATOM 591 O O . TRP A 1 81 ? 7.023 -12.360 1.795 1.00 97.19 81 TRP A O 1
ATOM 601 N N . GLY A 1 82 ? 5.563 -10.653 1.732 1.00 95.06 82 GLY A N 1
ATOM 602 C CA . GLY A 1 82 ? 4.988 -10.819 3.062 1.00 95.06 82 GLY A CA 1
ATOM 603 C C . GLY A 1 82 ? 4.968 -9.495 3.824 1.00 95.06 82 GLY A C 1
ATOM 604 O O . GLY A 1 82 ? 5.045 -8.416 3.234 1.00 95.06 82 GLY A O 1
ATOM 605 N N . GLY A 1 83 ? 4.874 -9.575 5.150 1.00 95.94 83 GLY A N 1
ATOM 606 C CA . GLY A 1 83 ? 4.875 -8.402 6.023 1.00 95.94 83 GLY A CA 1
ATOM 607 C C . GLY A 1 83 ? 3.479 -7.822 6.231 1.00 95.94 83 GLY A C 1
ATOM 608 O O . GLY A 1 83 ? 2.581 -8.532 6.682 1.00 95.94 83 GLY A O 1
ATOM 609 N N . ALA A 1 84 ? 3.320 -6.525 5.965 1.00 98.00 84 ALA A N 1
ATOM 610 C CA . ALA A 1 84 ? 2.133 -5.765 6.342 1.00 98.00 84 ALA A CA 1
ATOM 611 C C . ALA A 1 84 ? 1.483 -5.053 5.151 1.00 98.00 84 ALA A C 1
ATOM 613 O O . ALA A 1 84 ? 2.148 -4.606 4.216 1.00 98.00 84 ALA A O 1
ATOM 614 N N . VAL A 1 85 ? 0.168 -4.881 5.240 1.00 98.56 85 VAL A N 1
ATOM 615 C CA . VAL A 1 85 ? -0.629 -4.036 4.351 1.00 98.56 85 VAL A CA 1
ATOM 616 C C . VAL A 1 85 ? -1.163 -2.867 5.168 1.00 98.56 85 VAL A C 1
ATOM 618 O O . VAL A 1 85 ? -1.611 -3.050 6.296 1.00 98.56 85 VAL A O 1
ATOM 621 N N . ILE A 1 86 ? -1.114 -1.667 4.598 1.00 98.25 86 ILE A N 1
ATOM 622 C CA . ILE A 1 86 ? -1.840 -0.505 5.110 1.00 98.25 86 ILE A CA 1
ATOM 623 C C . ILE A 1 86 ? -3.158 -0.372 4.355 1.00 98.25 86 ILE A C 1
ATOM 625 O O . ILE A 1 86 ? -3.183 -0.505 3.131 1.00 98.25 86 ILE A O 1
ATOM 629 N N . ALA A 1 87 ? -4.239 -0.082 5.072 1.00 98.25 87 ALA A N 1
ATOM 630 C CA . ALA A 1 87 ? -5.539 0.240 4.499 1.00 98.25 87 ALA A CA 1
ATOM 631 C C . ALA A 1 87 ? -5.966 1.630 4.982 1.00 98.25 87 ALA A C 1
ATOM 633 O O . ALA A 1 87 ? -5.953 1.911 6.178 1.00 98.25 87 ALA A O 1
ATOM 634 N N . LEU A 1 88 ? -6.318 2.503 4.041 1.00 97.88 88 LEU A N 1
ATOM 635 C CA . LEU A 1 88 ? -6.858 3.830 4.306 1.00 97.88 88 LEU A CA 1
ATOM 636 C C . LEU A 1 88 ? -8.383 3.742 4.242 1.00 97.88 88 LEU A C 1
ATOM 638 O O . LEU A 1 88 ? -8.941 3.454 3.182 1.00 97.88 88 LEU A O 1
ATOM 642 N N . ALA A 1 89 ? -9.055 3.984 5.363 1.00 96.06 89 ALA A N 1
ATOM 643 C CA . ALA A 1 89 ? -10.489 3.760 5.497 1.00 96.06 89 ALA A CA 1
ATOM 644 C C . ALA A 1 89 ? -11.171 4.828 6.371 1.00 96.06 89 ALA A C 1
ATOM 646 O O . ALA A 1 89 ? -10.501 5.447 7.202 1.00 96.06 89 ALA A O 1
ATOM 647 N N . PRO A 1 90 ? -12.494 5.021 6.220 1.00 94.81 90 PRO A N 1
ATOM 648 C CA . PRO A 1 90 ? -13.285 5.816 7.154 1.00 94.81 90 PRO A CA 1
ATOM 649 C C . PRO A 1 90 ? -13.320 5.163 8.544 1.00 94.81 90 PRO A C 1
ATOM 651 O O . PRO A 1 90 ? -13.590 3.963 8.656 1.00 94.81 90 PRO A O 1
ATOM 654 N N . SER A 1 91 ? -13.078 5.938 9.604 1.00 92.69 91 SER A N 1
ATOM 655 C CA . SER A 1 91 ? -13.007 5.429 10.985 1.00 92.69 91 SER A CA 1
ATOM 656 C C . SER A 1 91 ? -14.288 4.716 11.424 1.00 92.69 91 SER A C 1
ATOM 658 O O . SER A 1 91 ? -14.238 3.714 12.129 1.00 92.69 91 SER A O 1
ATOM 660 N N . GLU A 1 92 ? -15.450 5.176 10.965 1.00 94.50 92 GLU A N 1
ATOM 661 C CA . GLU A 1 92 ? -16.749 4.591 11.298 1.00 94.50 92 GLU A CA 1
ATOM 662 C C . GLU A 1 92 ? -16.951 3.170 10.747 1.00 94.50 92 GLU A C 1
ATOM 664 O O . GLU 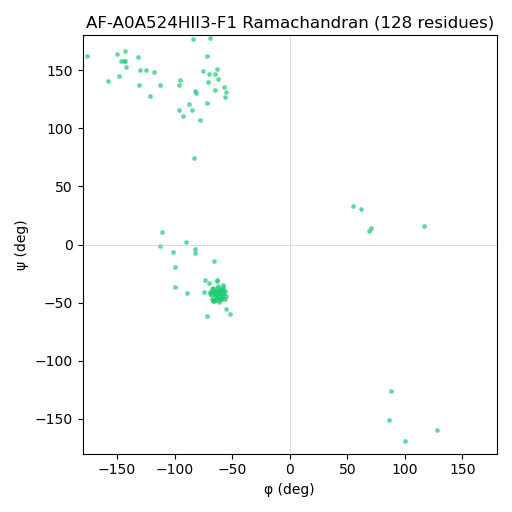A 1 92 ? -17.867 2.466 11.173 1.00 94.50 92 GLU A O 1
ATOM 669 N N . ARG A 1 93 ? -16.104 2.728 9.806 1.00 90.69 93 ARG A N 1
ATOM 670 C CA . ARG A 1 93 ? -16.160 1.385 9.210 1.00 90.69 93 ARG A CA 1
ATOM 671 C C . ARG A 1 93 ? -15.131 0.419 9.784 1.00 90.69 93 ARG A C 1
ATOM 673 O O . ARG A 1 93 ? -15.198 -0.765 9.458 1.00 90.69 93 ARG A O 1
ATOM 680 N N . GLU A 1 94 ? -14.226 0.891 10.641 1.00 93.00 94 GLU A N 1
ATOM 681 C CA . GLU A 1 94 ? -13.059 0.133 11.103 1.00 93.00 94 GLU A CA 1
ATOM 682 C C . GLU A 1 94 ? -13.439 -1.250 11.647 1.00 93.00 94 GLU A C 1
ATOM 684 O O . GLU A 1 94 ? -13.027 -2.260 11.086 1.00 93.00 94 GLU A O 1
ATOM 689 N N . ALA A 1 95 ? -14.276 -1.316 12.687 1.00 95.12 95 ALA A N 1
ATOM 690 C CA . ALA A 1 95 ? -14.593 -2.577 13.361 1.00 95.12 95 ALA A CA 1
ATOM 691 C C . ALA A 1 95 ? -15.191 -3.632 12.414 1.00 95.12 95 ALA A C 1
ATOM 693 O O . ALA A 1 95 ? -14.815 -4.805 12.462 1.00 95.12 95 ALA A O 1
ATOM 694 N N . ARG A 1 96 ? -16.098 -3.209 11.522 1.00 96.56 96 ARG A N 1
ATOM 695 C CA . ARG A 1 96 ? -16.715 -4.096 10.530 1.00 96.56 96 ARG A CA 1
ATOM 696 C C . ARG A 1 96 ? -15.683 -4.577 9.511 1.00 96.56 96 ARG A C 1
ATOM 698 O O . ARG A 1 96 ? -15.600 -5.773 9.259 1.00 96.56 96 ARG A O 1
ATOM 705 N N . MET A 1 97 ? -14.883 -3.661 8.969 1.00 97.12 97 MET A N 1
ATOM 706 C CA . MET A 1 97 ? -13.851 -3.998 7.991 1.00 97.12 97 MET A CA 1
ATOM 707 C C . MET A 1 97 ? -12.816 -4.963 8.559 1.00 97.12 97 MET A C 1
ATOM 709 O O . MET A 1 97 ? -12.446 -5.915 7.882 1.00 97.12 97 MET A O 1
ATOM 713 N N . VAL A 1 98 ? -12.365 -4.749 9.799 1.00 97.56 98 VAL A N 1
ATOM 714 C CA . VAL A 1 98 ? -11.408 -5.650 10.454 1.00 97.56 98 VAL A CA 1
ATOM 715 C C . VAL A 1 98 ? -11.978 -7.064 10.533 1.00 97.56 98 VAL A C 1
ATOM 717 O O . VAL A 1 98 ? -11.289 -8.003 10.142 1.00 97.56 98 VAL A O 1
ATOM 720 N N . ALA A 1 99 ? -13.232 -7.217 10.969 1.00 98.00 99 ALA A N 1
ATOM 721 C CA . ALA A 1 99 ? -13.878 -8.524 11.063 1.00 98.00 99 ALA A CA 1
ATOM 722 C C . ALA A 1 99 ? -14.007 -9.215 9.693 1.00 98.00 99 ALA A C 1
ATOM 724 O O . ALA A 1 99 ? -13.683 -10.395 9.566 1.00 98.00 99 ALA A O 1
ATOM 725 N N . GLU A 1 100 ? -14.436 -8.483 8.662 1.00 98.44 100 GLU A N 1
ATOM 726 C CA . GLU A 1 100 ? -14.635 -9.030 7.314 1.00 98.44 100 GLU A CA 1
ATOM 727 C C . GLU A 1 100 ? -13.302 -9.403 6.634 1.00 98.44 100 GLU A C 1
ATOM 729 O O . GLU A 1 100 ? -13.184 -10.484 6.057 1.00 98.44 100 GLU A O 1
ATOM 734 N N . VAL A 1 101 ? -12.260 -8.574 6.773 1.00 98.38 101 VAL A N 1
ATOM 735 C CA . VAL A 1 101 ? -10.913 -8.865 6.244 1.00 98.38 101 VAL A CA 1
ATOM 736 C C . VAL A 1 101 ? -10.276 -10.058 6.953 1.00 98.38 101 VAL A C 1
ATOM 738 O O . VAL A 1 101 ? -9.641 -10.904 6.320 1.00 98.38 101 VAL A O 1
ATOM 741 N N . GLN A 1 102 ? -10.436 -10.142 8.273 1.00 98.50 102 GLN A N 1
ATOM 742 C CA . GLN A 1 102 ? -9.948 -11.272 9.055 1.00 98.50 102 GLN A CA 1
ATOM 743 C C . GLN A 1 102 ? -10.617 -12.583 8.642 1.00 98.50 102 GLN A C 1
ATOM 745 O O . GLN A 1 102 ? -9.937 -13.605 8.534 1.00 98.50 102 GLN A O 1
ATOM 750 N N . GLU A 1 103 ? -11.922 -12.547 8.383 1.00 98.62 103 GLU A N 1
ATOM 751 C CA . GLU A 1 103 ? -12.669 -13.709 7.921 1.00 98.62 103 GLU A CA 1
ATOM 752 C C . GLU A 1 103 ? -12.229 -14.153 6.522 1.00 98.62 103 GLU A C 1
ATOM 754 O O . GLU A 1 103 ? -11.885 -15.322 6.345 1.00 98.62 103 GLU A O 1
ATOM 759 N N . ASP A 1 104 ? -12.138 -13.228 5.560 1.00 98.62 104 ASP A N 1
ATOM 760 C CA . ASP A 1 104 ? -11.644 -13.521 4.207 1.00 98.62 104 ASP A CA 1
ATOM 761 C C . ASP A 1 104 ? -10.247 -14.166 4.254 1.00 98.62 104 ASP A C 1
ATOM 763 O O . ASP A 1 104 ? -9.984 -15.176 3.597 1.00 98.62 104 ASP A O 1
ATOM 767 N N . PHE A 1 105 ? -9.350 -13.624 5.083 1.00 98.69 105 PHE A N 1
ATOM 768 C CA . PHE A 1 105 ? -7.999 -14.156 5.244 1.00 98.69 105 PHE A CA 1
ATOM 769 C C . PHE A 1 105 ? -7.986 -15.551 5.879 1.00 98.69 105 PHE A C 1
ATOM 771 O O . PHE A 1 105 ? -7.239 -16.430 5.440 1.00 98.69 105 PHE A O 1
ATOM 778 N N . ARG A 1 106 ? -8.831 -15.785 6.889 1.00 98.62 106 ARG A N 1
ATOM 779 C CA . ARG A 1 106 ? -8.962 -17.082 7.563 1.00 98.62 106 ARG A CA 1
ATOM 780 C C . ARG A 1 106 ? -9.461 -18.170 6.621 1.00 98.62 106 ARG A C 1
ATOM 782 O O . ARG A 1 106 ? -8.956 -19.288 6.693 1.00 98.62 106 ARG A O 1
ATOM 789 N N . GLN A 1 107 ? -10.413 -17.852 5.747 1.00 98.62 107 GLN A N 1
ATOM 790 C CA . GLN A 1 107 ? -10.965 -18.803 4.778 1.00 98.62 107 GLN A CA 1
ATOM 791 C C . GLN A 1 107 ? -9.908 -19.308 3.788 1.00 98.62 107 GLN A C 1
ATOM 793 O O . GLN A 1 107 ? -9.927 -20.479 3.419 1.00 98.62 107 GLN A O 1
ATOM 798 N N . ILE A 1 108 ? -8.960 -18.453 3.393 1.00 98.44 108 ILE A N 1
ATOM 799 C CA . ILE A 1 108 ? -7.916 -18.808 2.422 1.00 98.44 108 ILE A CA 1
ATOM 800 C C . ILE A 1 108 ? -6.670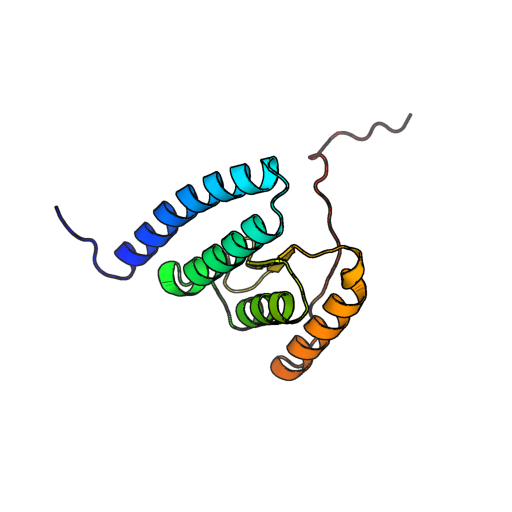 -19.403 3.093 1.00 98.44 108 ILE A C 1
ATOM 802 O O . ILE A 1 108 ? -6.106 -20.373 2.591 1.00 98.44 108 ILE A O 1
ATOM 806 N N . PHE A 1 109 ? -6.234 -18.847 4.227 1.00 98.31 109 PHE A N 1
ATOM 807 C CA . PHE A 1 109 ? -4.936 -19.172 4.836 1.00 98.31 109 PHE A CA 1
ATOM 808 C C . PHE A 1 109 ? -5.024 -19.905 6.183 1.00 98.31 109 PHE A C 1
ATOM 810 O O . PHE A 1 109 ? -3.990 -20.211 6.777 1.00 98.31 109 PHE A O 1
ATOM 817 N N . GLY A 1 110 ? -6.227 -20.171 6.703 1.00 98.44 110 GLY A N 1
ATOM 818 C CA . GLY A 1 110 ? -6.436 -20.947 7.934 1.00 98.44 110 GLY A CA 1
ATOM 819 C C . GLY A 1 110 ? -5.967 -20.267 9.228 1.00 98.44 110 GLY A C 1
ATOM 820 O O . GLY A 1 110 ? -5.899 -20.912 10.272 1.00 98.44 110 GLY A O 1
ATOM 821 N N . ARG A 1 111 ? -5.633 -18.973 9.184 1.00 97.88 111 ARG A N 1
ATOM 822 C CA . ARG A 1 111 ? -5.165 -18.173 10.329 1.00 97.88 111 ARG A CA 1
ATOM 823 C C . ARG A 1 111 ? -5.704 -16.752 10.248 1.00 97.88 111 ARG A C 1
ATOM 825 O O . ARG A 1 111 ? -6.167 -16.341 9.195 1.00 97.88 111 ARG A O 1
ATOM 832 N N . LEU A 1 112 ? -5.606 -15.994 11.335 1.00 97.88 112 LEU A N 1
ATOM 833 C CA . LEU A 1 112 ? -5.981 -14.580 11.349 1.00 97.88 112 LEU A CA 1
ATOM 834 C C . LEU A 1 112 ? -4.756 -13.682 11.114 1.00 97.88 112 LEU A C 1
ATOM 836 O O . LEU A 1 112 ? -3.676 -13.979 11.638 1.00 97.88 112 LEU A O 1
ATOM 840 N N . PRO A 1 113 ? -4.894 -12.576 10.364 1.00 97.44 113 PRO A N 1
ATOM 841 C CA . PRO A 1 113 ? -3.917 -11.503 10.372 1.00 97.44 113 PRO A CA 1
ATOM 842 C C . PRO A 1 113 ? -4.058 -10.685 11.665 1.00 97.44 113 PRO A C 1
ATOM 844 O O . PRO A 1 113 ? -5.154 -10.531 12.216 1.00 97.44 113 PRO A O 1
ATOM 847 N N . VAL A 1 114 ? -2.941 -10.132 12.137 1.00 96.88 114 VAL A N 1
ATOM 848 C CA . VAL A 1 114 ? -2.946 -9.147 13.225 1.00 96.88 114 VAL A CA 1
ATOM 849 C C . VAL A 1 114 ? -3.276 -7.786 12.620 1.00 96.88 114 VAL A C 1
ATOM 851 O O . VAL A 1 114 ? -2.670 -7.397 11.623 1.00 96.88 114 VAL A O 1
ATOM 854 N N . VAL A 1 115 ? -4.239 -7.079 13.211 1.00 96.06 115 VAL A N 1
ATOM 855 C CA . VAL A 1 115 ? -4.727 -5.789 12.715 1.00 96.06 115 VAL A CA 1
ATOM 856 C C . VAL A 1 115 ? -4.754 -4.785 13.860 1.00 96.06 115 VAL A C 1
ATOM 858 O O . VAL A 1 115 ? -5.151 -5.124 14.973 1.00 96.06 115 VAL A O 1
ATOM 861 N N . TRP A 1 116 ? -4.314 -3.559 13.592 1.00 94.31 116 TRP A N 1
ATOM 862 C CA . TRP A 1 116 ? -4.357 -2.452 14.541 1.00 94.31 116 TRP A CA 1
ATOM 863 C C . TRP A 1 116 ? -4.555 -1.129 13.803 1.00 94.31 116 TRP A C 1
ATOM 865 O O . TRP A 1 116 ? -4.018 -0.930 12.711 1.00 94.31 116 TRP A O 1
ATOM 875 N N . ALA A 1 117 ? -5.292 -0.210 14.424 1.00 93.44 117 ALA A N 1
ATOM 876 C CA . ALA A 1 117 ? -5.322 1.179 13.996 1.00 93.44 117 ALA A CA 1
ATOM 877 C C . ALA A 1 117 ? -3.985 1.859 14.309 1.00 93.44 117 ALA A C 1
ATOM 879 O O . ALA A 1 117 ? -3.319 1.567 15.306 1.00 93.44 117 ALA A O 1
ATOM 880 N N . THR A 1 118 ? -3.590 2.797 13.457 1.00 93.69 118 THR A N 1
ATOM 881 C CA . THR A 1 118 ? -2.391 3.604 13.668 1.00 93.69 118 THR A CA 1
ATOM 882 C C . THR A 1 118 ? -2.628 5.036 13.209 1.00 93.69 118 THR A C 1
ATOM 884 O O . THR A 1 118 ? -3.447 5.292 12.327 1.00 93.69 118 THR A O 1
ATOM 887 N N . SER A 1 119 ? -1.906 5.972 13.815 1.00 93.12 119 SER A N 1
ATOM 888 C CA . SER A 1 119 ? -1.895 7.381 13.445 1.00 93.12 119 SER A CA 1
ATOM 889 C C . SER A 1 119 ? -0.454 7.864 13.292 1.00 93.12 119 SER A C 1
ATOM 891 O O . SER A 1 119 ? 0.470 7.371 13.949 1.00 93.12 119 SER A O 1
ATOM 893 N N . ALA A 1 120 ? -0.251 8.844 12.407 1.00 93.69 120 ALA A N 1
ATOM 894 C CA . ALA A 1 120 ? 1.044 9.495 12.263 1.00 93.69 120 ALA A CA 1
ATOM 895 C C . ALA A 1 120 ? 1.483 10.074 13.617 1.00 93.69 120 ALA A C 1
ATOM 897 O O . ALA A 1 120 ? 0.738 10.811 14.260 1.00 93.69 120 ALA A O 1
ATOM 898 N N . SER A 1 121 ? 2.689 9.712 14.047 1.00 95.62 121 SER A N 1
ATOM 899 C CA . SER A 1 121 ? 3.210 10.010 15.382 1.00 95.62 121 SER A CA 1
ATOM 900 C C . SER A 1 121 ? 4.618 10.597 15.302 1.00 95.62 121 SER A C 1
ATOM 902 O O . SER A 1 121 ? 5.306 10.470 14.288 1.00 95.62 121 SER A O 1
ATOM 904 N N . ALA A 1 122 ? 5.051 11.252 16.380 1.00 96.00 122 ALA A N 1
ATOM 905 C CA . ALA A 1 122 ? 6.399 11.803 16.478 1.00 96.00 122 ALA A CA 1
ATOM 906 C C . ALA A 1 122 ? 7.475 10.704 16.418 1.00 96.00 122 ALA A C 1
ATOM 908 O O . ALA A 1 122 ? 7.258 9.576 16.861 1.00 96.00 122 ALA A O 1
ATOM 909 N N . GLY A 1 123 ? 8.657 11.065 15.912 1.00 96.81 123 GLY A N 1
ATOM 910 C CA . GLY A 1 123 ? 9.837 10.203 15.944 1.00 96.81 123 GLY A CA 1
ATOM 911 C C . GLY A 1 123 ? 10.404 10.002 17.356 1.00 96.81 123 GLY A C 1
ATOM 912 O O . GLY A 1 123 ? 9.923 10.579 18.336 1.00 96.81 123 GLY A O 1
ATOM 913 N N . ALA A 1 124 ? 11.458 9.189 17.448 1.00 96.19 124 ALA A N 1
ATOM 914 C CA . ALA A 1 124 ? 12.142 8.898 18.705 1.00 96.19 124 ALA A CA 1
ATOM 915 C C . ALA A 1 124 ? 12.650 10.178 19.392 1.00 96.19 124 ALA A C 1
ATOM 917 O O . ALA A 1 124 ? 13.237 11.055 18.757 1.00 96.19 124 ALA A O 1
ATOM 918 N N . ARG A 1 125 ? 12.441 10.267 20.708 1.00 94.62 125 ARG A N 1
ATOM 919 C CA . ARG A 1 125 ? 12.861 11.389 21.557 1.00 94.62 125 ARG A CA 1
ATOM 920 C C . ARG A 1 125 ? 13.221 10.881 22.950 1.00 94.62 125 ARG A C 1
ATOM 922 O O . ARG A 1 125 ? 12.746 9.826 23.360 1.00 94.62 125 ARG A O 1
ATOM 929 N N . LEU A 1 126 ? 14.021 11.648 23.685 1.00 95.75 126 LEU A N 1
ATOM 930 C CA . LEU A 1 126 ? 14.249 11.389 25.105 1.00 95.75 126 LEU A CA 1
ATOM 931 C C . LEU A 1 126 ? 12.985 11.753 25.892 1.00 95.75 126 LEU A C 1
ATOM 933 O O . LEU A 1 126 ? 12.560 12.910 25.864 1.00 95.75 126 LEU A O 1
ATOM 937 N N . GLU A 1 127 ? 12.414 10.795 26.616 1.00 91.81 127 GLU A N 1
ATOM 938 C CA . GLU A 1 127 ? 11.353 11.079 27.580 1.00 91.81 127 GLU A CA 1
ATOM 939 C C . GLU A 1 127 ? 11.987 11.496 28.905 1.00 91.81 127 GLU A C 1
ATOM 941 O O . GLU A 1 127 ? 12.737 10.745 29.528 1.00 91.81 127 GLU A O 1
ATOM 946 N N . ARG A 1 128 ? 11.744 12.745 29.307 1.00 87.94 128 ARG A N 1
ATOM 947 C CA . ARG A 1 128 ? 12.171 13.246 30.612 1.00 87.94 128 ARG A CA 1
ATOM 948 C C . ARG A 1 128 ? 11.019 13.027 31.580 1.00 87.94 128 ARG A C 1
ATOM 950 O O . ARG A 1 128 ? 9.990 13.683 31.458 1.00 87.94 128 ARG A O 1
ATOM 957 N N . HIS A 1 129 ? 11.200 12.112 32.521 1.00 77.81 129 HIS A N 1
ATOM 958 C CA . HIS A 1 129 ? 10.339 12.035 33.692 1.00 77.81 129 HIS A CA 1
ATOM 959 C C . HIS A 1 129 ? 10.779 13.141 34.658 1.00 77.81 129 HIS A C 1
ATOM 961 O O . HIS A 1 129 ? 11.877 13.070 35.209 1.00 77.81 129 HIS A O 1
ATOM 967 N N . THR A 1 130 ? 9.973 14.197 34.764 1.00 63.59 130 THR A N 1
ATOM 968 C CA . THR A 1 130 ? 10.034 15.158 35.880 1.00 63.59 130 THR A CA 1
ATOM 969 C C . THR A 1 130 ? 9.416 14.564 37.129 1.00 63.59 130 THR A C 1
ATOM 971 O O . THR A 1 130 ? 8.387 13.866 36.978 1.00 63.59 130 THR A O 1
#

Sequence (130 aa):
MRVLPAPWSLRVRHVVAETARTRLAAERLAAGDLPGLGSLLVEGHRSLGADYGSSCAEADLLVESSVRHGAWGARLTGAGWGGAVIALAPSEREARMVAEVQEDFRQIFGRLPVVWATSASAGARLERHT

Secondary structure (DSSP, 8-state):
-PPPPTTHHHHHHHHHHHHHHHHHHHHHHHTT-HHHHHHHHHHHHHHIIIII----HHHHHHHHHHHHTT-SEEEEESSSSSSEEEEE--GGGHHHHHHHHHHHHHHHHSSPPP----------------

Nearest PDB structures (foldseek):
  6ter-assembly3_C  TM=9.613E-01  e=1.732E-08  Bifidobacterium longum subsp. infantis ATCC 15697 = JCM 1222 = DSM 20088
  6tep-assembly2_D  TM=9.655E-01  e=3.864E-08  Bifidobacterium longum subsp. infantis ATCC 15697 = JCM 1222 = DSM 20088
  6tep-assembly4_B  TM=9.681E-01  e=4.947E-08  Bifidobacterium longum subsp. infantis ATCC 15697 = JCM 1222 = DSM 20088
  6tep-assembly3_C  TM=9.693E-01  e=5.953E-08  Bifidobacterium longum subsp. infantis ATCC 15697 = JCM 1222 = DSM 20088
  2dej-assembly1_A  TM=9.625E-01  e=1.503E-07  Pyrococcus horikoshii

Radius of gyration: 17.01 Å; Cα contacts (8 Å, |Δi|>4): 150; chains: 1; bounding box: 36×39×63 Å